Protein AF-A0A6G0HY24-F1 (afdb_monomer_lite)

InterPro domains:
  IPR026791 Dedicator of cytokinesis [PTHR45653] (13-168)
  IPR056372 Dedicator of cytokinesis, TPR repeats region [PF23554] (11-169)

Secondary structure (DSSP, 8-state):
--HHHHHHHTTT-HHHHHHHHHHHHHH--HHHHHHHHHHH-SSHHHHHHHHHHHHHHHHHHHHTTSS-TT-HHHHHHHHHHHHHHHHHHHHHHHHHH--SSS--HHHHHHHHHHHHHHHH-GGG--TTS-HHHHHHHHHHH--HHHHHHHHHHHHHHHTGGGGGGGS-------S------

Radius of gyration: 19.64 Å; chains: 1; bounding box: 71×36×48 Å

Foldseek 3Di:
DPPVVVVVVCPPCVQVVLVVVLVVLVPDDLVNLVVVCVVQPPDVVSSLVVLLVVLVVLLVCLQVPSDDLVVLVVLLSSLLSVLVVLVSVLVVCLVPALDPVRHPLSSVVSSLSSLVSSLPGPSLVCVPPDPVVVVVSCVPRNNSNVVSVVSSVVSCVSSVPVNVVVDPDDDDPDDDPPDDD

Sequence (181 aa):
MSSVLTRAWMVHCKGSFVASMTATLRQMDDYHYAHLISTFGKIRSDVVDFLMETFIMFKDLIGKNVYPSDWVIMNMMQNKVFLRAINQYAAVLNKKFLDQTNFELQLWNNYFHLAVAFLTQESLQLENFSSDKRAKIFQKYQDMRRHIGFEIRDMWYNLGPHKIKFIPRDGGSHPGDDACS

Structure (mmCIF, N/CA/C/O backbone):
data_AF-A0A6G0HY24-F1
#
_entry.id   AF-A0A6G0HY24-F1
#
loop_
_atom_site.group_PDB
_atom_site.id
_atom_site.type_symbol
_atom_site.label_atom_id
_atom_site.label_alt_id
_atom_site.label_comp_id
_atom_site.label_asym_id
_atom_site.label_entity_id
_atom_site.label_seq_id
_atom_site.pdbx_PDB_ins_code
_atom_site.Cartn_x
_atom_site.Cartn_y
_atom_site.Cartn_z
_atom_site.occupancy
_atom_site.B_iso_or_equiv
_atom_site.auth_seq_id
_atom_site.auth_comp_id
_atom_site.auth_asym_id
_atom_site.auth_atom_id
_atom_site.pdbx_PDB_model_num
ATOM 1 N N . MET A 1 1 ? -1.919 22.514 14.063 1.00 33.72 1 MET A N 1
ATOM 2 C CA . MET A 1 1 ? -0.682 23.156 13.553 1.00 33.72 1 MET A CA 1
ATOM 3 C C . MET A 1 1 ? 0.381 22.176 13.018 1.00 33.72 1 MET A C 1
ATOM 5 O O . MET A 1 1 ? 1.418 22.650 12.582 1.00 33.72 1 MET A O 1
ATOM 9 N N . SER A 1 2 ? 0.140 20.853 12.941 1.00 45.31 2 SER A N 1
ATOM 10 C CA . SER A 1 2 ? 1.168 19.883 12.489 1.00 45.31 2 SER A CA 1
ATOM 11 C C . SER A 1 2 ? 1.147 19.534 10.983 1.00 45.31 2 SER A C 1
ATOM 13 O O . SER A 1 2 ? 2.189 19.260 10.405 1.00 45.31 2 SER A O 1
ATOM 15 N N . SER A 1 3 ? 0.014 19.616 10.273 1.00 51.00 3 SER A N 1
ATOM 16 C CA . SER A 1 3 ? -0.072 19.075 8.896 1.00 51.00 3 SER A CA 1
ATOM 17 C C . SER A 1 3 ? 0.562 19.936 7.789 1.00 51.00 3 SER A C 1
ATOM 19 O O . SER A 1 3 ? 0.854 19.435 6.701 1.00 51.00 3 SER A O 1
ATOM 21 N N . VAL A 1 4 ? 0.785 21.230 8.036 1.00 44.81 4 VAL A N 1
ATOM 22 C CA . VAL A 1 4 ? 1.347 22.162 7.037 1.00 44.81 4 VAL A CA 1
ATOM 23 C C . VAL A 1 4 ? 2.878 22.105 7.023 1.00 44.81 4 VAL A C 1
ATOM 25 O O . VAL A 1 4 ? 3.488 22.227 5.961 1.00 44.81 4 VAL A O 1
ATOM 28 N N . LEU A 1 5 ? 3.507 21.833 8.170 1.00 43.41 5 LEU A N 1
ATOM 29 C CA . LEU A 1 5 ? 4.965 21.775 8.278 1.00 43.41 5 LEU A CA 1
ATOM 30 C C . LEU A 1 5 ? 5.526 20.500 7.636 1.00 43.41 5 LEU A C 1
ATOM 32 O O . LEU A 1 5 ? 6.469 20.593 6.853 1.00 43.41 5 LEU A O 1
ATOM 36 N N . THR A 1 6 ? 4.901 19.332 7.820 1.00 50.94 6 THR A N 1
ATOM 37 C CA . THR A 1 6 ? 5.348 18.073 7.183 1.00 50.94 6 THR A CA 1
ATOM 38 C C . THR A 1 6 ? 5.289 18.131 5.651 1.00 50.94 6 THR A C 1
ATOM 40 O O . THR A 1 6 ? 6.093 17.499 4.968 1.00 50.94 6 THR A O 1
ATOM 43 N N . ARG A 1 7 ? 4.383 18.943 5.085 1.00 51.56 7 ARG A N 1
ATOM 44 C CA . ARG A 1 7 ? 4.276 19.162 3.632 1.00 51.56 7 ARG A CA 1
ATOM 45 C C . ARG A 1 7 ? 5.370 20.077 3.069 1.00 51.56 7 ARG A C 1
ATOM 47 O O . ARG A 1 7 ? 5.749 19.893 1.914 1.00 51.56 7 ARG A O 1
ATOM 54 N N . ALA A 1 8 ? 5.901 21.010 3.862 1.00 41.66 8 ALA A N 1
ATOM 55 C CA . ALA A 1 8 ? 6.926 21.965 3.430 1.00 41.66 8 ALA A CA 1
ATOM 56 C C . ALA A 1 8 ? 8.351 21.371 3.437 1.00 41.66 8 ALA A C 1
ATOM 58 O O . ALA A 1 8 ? 9.106 21.571 2.486 1.00 41.66 8 ALA A O 1
ATOM 59 N N . TRP A 1 9 ? 8.704 20.556 4.440 1.00 41.62 9 TRP A N 1
ATOM 60 C CA . TRP A 1 9 ? 10.016 19.877 4.506 1.00 41.62 9 TRP A CA 1
ATOM 61 C C . TRP A 1 9 ? 10.206 18.808 3.428 1.00 41.62 9 TRP A C 1
ATOM 63 O O . TRP A 1 9 ? 11.328 18.462 3.053 1.00 41.62 9 TRP A O 1
ATOM 73 N N . MET A 1 10 ? 9.102 18.309 2.878 1.00 48.59 10 MET A N 1
ATOM 74 C CA . MET A 1 10 ? 9.125 17.294 1.841 1.00 48.59 10 MET A CA 1
ATOM 75 C C . MET A 1 10 ? 9.629 17.839 0.498 1.00 48.59 10 MET A C 1
ATOM 77 O O . MET A 1 10 ? 9.767 17.051 -0.412 1.00 48.59 10 MET A O 1
ATOM 81 N N . VAL A 1 11 ? 9.900 19.132 0.292 1.00 52.53 11 VAL A N 1
ATOM 82 C CA . VAL A 1 11 ? 10.220 19.651 -1.059 1.00 52.53 11 VAL A CA 1
ATOM 83 C C . VAL A 1 11 ? 11.718 19.595 -1.410 1.00 52.53 11 VAL A C 1
ATOM 85 O O . VAL A 1 11 ? 12.037 19.478 -2.590 1.00 52.53 11 VAL A O 1
ATOM 88 N N . HIS A 1 12 ? 12.637 19.573 -0.434 1.00 45.00 12 HIS A N 1
ATOM 89 C CA . HIS A 1 12 ? 14.091 19.622 -0.703 1.00 45.00 12 HIS A CA 1
ATOM 90 C C . HIS A 1 12 ? 14.873 18.338 -0.340 1.00 45.00 12 HIS A C 1
ATOM 92 O O . HIS A 1 12 ? 15.958 18.118 -0.866 1.00 45.00 12 HIS A O 1
ATOM 98 N N . CYS A 1 13 ? 14.311 17.441 0.486 1.00 54.81 13 CYS A N 1
ATOM 99 C CA . CYS A 1 13 ? 15.010 16.251 1.014 1.00 54.81 13 CYS A CA 1
ATOM 100 C C . CYS A 1 13 ? 14.347 14.898 0.668 1.00 54.81 13 CYS A C 1
ATOM 102 O O . CYS A 1 13 ? 14.609 13.901 1.343 1.00 54.81 13 CYS A O 1
ATOM 104 N N . LYS A 1 14 ? 13.475 14.822 -0.355 1.00 69.38 14 LYS A N 1
ATOM 105 C CA . LYS A 1 14 ? 12.667 13.606 -0.629 1.00 69.38 14 LYS A CA 1
ATOM 106 C C . LYS A 1 14 ? 13.509 12.344 -0.778 1.00 69.38 14 LYS A C 1
ATOM 108 O O . LYS A 1 14 ? 13.215 11.344 -0.138 1.00 69.38 14 LYS A O 1
ATOM 113 N N . GLY A 1 15 ? 14.550 12.391 -1.609 1.00 74.94 15 GLY A N 1
ATOM 114 C CA . GLY A 1 15 ? 15.333 11.203 -1.950 1.00 74.94 15 GLY A CA 1
ATOM 115 C C . GLY A 1 15 ? 16.078 10.602 -0.757 1.00 74.94 15 GLY A C 1
ATOM 116 O O . GLY A 1 15 ? 16.010 9.393 -0.545 1.00 74.94 15 GLY A O 1
ATOM 117 N N . SER A 1 16 ? 16.751 11.432 0.046 1.00 82.19 16 SER A N 1
ATOM 118 C CA . SER A 1 16 ? 17.525 10.980 1.211 1.00 82.19 16 SER A CA 1
ATOM 119 C C . SER A 1 16 ? 16.624 10.501 2.348 1.00 82.19 16 SER A C 1
ATOM 121 O O . SER A 1 16 ? 16.885 9.446 2.921 1.00 82.19 16 SER A O 1
ATOM 123 N N . PHE A 1 17 ? 15.526 11.210 2.626 1.00 84.12 17 PHE A N 1
ATOM 124 C CA . PHE A 1 17 ? 14.535 10.771 3.608 1.00 84.12 17 PHE A CA 1
ATOM 125 C C . PHE A 1 17 ? 13.940 9.410 3.231 1.00 84.12 17 PHE A C 1
ATOM 127 O O . PHE A 1 17 ? 13.922 8.488 4.044 1.00 84.12 17 PHE A O 1
ATOM 134 N N . VAL A 1 18 ? 13.505 9.258 1.979 1.00 84.81 18 VAL A N 1
ATOM 135 C CA . VAL A 1 18 ? 12.893 8.016 1.492 1.00 84.81 18 VAL A CA 1
ATOM 136 C C . VAL A 1 18 ? 13.898 6.875 1.475 1.00 84.81 18 VAL A C 1
ATOM 138 O O . VAL A 1 18 ? 13.538 5.762 1.852 1.00 84.81 18 VAL A O 1
ATOM 141 N N . ALA A 1 19 ? 15.156 7.133 1.114 1.00 86.25 19 ALA A N 1
ATOM 142 C CA . ALA A 1 19 ? 16.214 6.131 1.184 1.00 86.25 19 ALA A CA 1
ATOM 143 C C . ALA A 1 19 ? 16.435 5.648 2.627 1.00 86.25 19 ALA A C 1
ATOM 145 O O . ALA A 1 19 ? 16.428 4.441 2.869 1.00 86.25 19 ALA A O 1
ATOM 146 N N . SER A 1 20 ? 16.553 6.567 3.590 1.00 88.56 20 SER A N 1
ATOM 147 C CA . SER A 1 20 ? 16.728 6.241 5.013 1.00 88.56 20 SER A CA 1
ATOM 148 C C . SER A 1 20 ? 15.521 5.504 5.598 1.00 88.56 20 SER A C 1
ATOM 150 O O . SER A 1 20 ? 15.678 4.497 6.294 1.00 88.56 20 SER A O 1
ATOM 152 N N . MET A 1 21 ? 14.305 5.949 5.275 1.00 90.62 21 MET A N 1
ATOM 153 C CA . MET A 1 21 ? 13.071 5.281 5.687 1.00 90.62 21 MET A CA 1
ATOM 154 C C . MET A 1 21 ? 12.984 3.872 5.089 1.00 90.62 21 MET A C 1
ATOM 156 O O . MET A 1 21 ? 12.739 2.909 5.810 1.00 90.62 21 MET A O 1
ATOM 160 N N . THR A 1 22 ? 13.256 3.726 3.789 1.00 89.06 22 THR A N 1
ATOM 161 C CA . THR A 1 22 ? 13.268 2.426 3.098 1.00 89.06 22 THR A CA 1
ATOM 162 C C . THR A 1 22 ? 14.315 1.494 3.702 1.00 89.06 22 THR A C 1
ATOM 164 O O . THR A 1 22 ? 14.030 0.321 3.932 1.00 89.06 22 THR A O 1
ATOM 167 N N . ALA A 1 23 ? 15.510 2.001 4.013 1.00 89.94 23 ALA A N 1
ATOM 168 C CA . ALA A 1 23 ? 16.566 1.228 4.659 1.00 89.94 23 ALA A CA 1
ATOM 169 C C . ALA A 1 23 ? 16.166 0.756 6.064 1.00 89.94 23 ALA A C 1
ATOM 171 O O . ALA A 1 23 ? 16.469 -0.378 6.435 1.00 89.94 23 ALA A O 1
ATOM 172 N N . THR A 1 24 ? 15.456 1.594 6.821 1.00 91.00 24 THR A N 1
ATOM 173 C CA . THR A 1 24 ? 14.943 1.249 8.155 1.00 91.00 24 THR A CA 1
ATOM 174 C C . THR A 1 24 ? 13.854 0.180 8.055 1.00 91.00 24 THR A C 1
ATOM 176 O O . THR A 1 24 ? 13.993 -0.899 8.624 1.00 91.00 24 THR A O 1
ATOM 179 N N . LEU A 1 25 ? 12.816 0.414 7.245 1.00 90.50 25 LEU A N 1
ATOM 180 C CA . LEU A 1 25 ? 11.701 -0.524 7.049 1.00 90.50 25 LEU A CA 1
ATOM 181 C C . LEU A 1 25 ? 12.155 -1.878 6.486 1.00 90.50 25 LEU A C 1
ATOM 183 O O . LEU A 1 25 ? 11.562 -2.912 6.792 1.00 90.50 25 LEU A O 1
ATOM 187 N N . ARG A 1 26 ? 13.213 -1.891 5.669 1.00 91.38 26 ARG A N 1
ATOM 188 C CA . ARG A 1 26 ? 13.795 -3.121 5.122 1.00 91.38 26 ARG A CA 1
ATOM 189 C C . ARG A 1 26 ? 14.438 -3.999 6.198 1.00 91.38 26 ARG A C 1
ATOM 191 O O . ARG A 1 26 ? 14.429 -5.216 6.038 1.00 91.38 26 ARG A O 1
ATOM 198 N N . GLN A 1 27 ? 14.992 -3.399 7.250 1.00 91.44 27 GLN A N 1
ATOM 199 C CA . GLN A 1 27 ? 15.606 -4.119 8.371 1.00 91.44 27 GLN A CA 1
ATOM 200 C C . GLN A 1 27 ? 14.572 -4.615 9.386 1.00 91.44 27 GLN A C 1
ATOM 202 O O . GLN A 1 27 ? 14.851 -5.556 10.121 1.00 91.44 27 GLN A O 1
ATOM 207 N N . MET A 1 28 ? 13.378 -4.021 9.408 1.00 91.00 28 MET A N 1
ATOM 208 C CA . MET A 1 28 ? 12.314 -4.442 10.312 1.00 91.00 28 MET A CA 1
ATOM 209 C C . MET A 1 28 ? 11.779 -5.835 9.957 1.00 91.00 28 MET A C 1
ATOM 211 O O . MET A 1 28 ? 11.566 -6.180 8.789 1.00 91.00 28 MET A O 1
ATOM 215 N N . ASP A 1 29 ? 11.502 -6.615 10.994 1.00 89.38 29 ASP A N 1
ATOM 216 C CA . ASP A 1 29 ? 10.743 -7.863 10.948 1.00 89.38 29 ASP A CA 1
ATOM 217 C C . ASP A 1 29 ? 9.427 -7.742 11.728 1.00 89.38 29 ASP A C 1
ATOM 219 O O . ASP A 1 29 ? 9.090 -6.674 12.244 1.00 89.38 29 ASP A O 1
ATOM 223 N N . ASP A 1 30 ? 8.672 -8.835 11.793 1.00 87.62 30 ASP A N 1
ATOM 224 C CA . ASP A 1 30 ? 7.357 -8.867 12.435 1.00 87.62 30 ASP A CA 1
ATOM 225 C C . ASP A 1 30 ? 7.431 -8.465 13.919 1.00 87.62 30 ASP A C 1
ATOM 227 O O . ASP A 1 30 ? 6.538 -7.774 14.418 1.00 87.62 30 ASP A O 1
ATOM 231 N N . TYR A 1 31 ? 8.523 -8.815 14.613 1.00 90.00 31 TYR A N 1
ATOM 232 C CA . TYR A 1 31 ? 8.764 -8.384 15.989 1.00 90.00 31 TYR A CA 1
ATOM 233 C C . TYR A 1 31 ? 8.947 -6.867 16.062 1.00 90.00 31 TYR A C 1
ATOM 235 O O . TYR A 1 31 ? 8.311 -6.214 16.890 1.00 90.00 31 TYR A O 1
ATOM 243 N N . HIS A 1 32 ? 9.748 -6.283 15.168 1.00 89.75 32 HIS A N 1
ATOM 244 C CA . HIS A 1 32 ? 9.959 -4.835 15.139 1.00 89.75 32 HIS A CA 1
ATOM 245 C C . HIS A 1 32 ? 8.659 -4.064 14.865 1.00 89.75 32 HIS A C 1
ATOM 247 O O . HIS A 1 32 ? 8.416 -3.047 15.514 1.00 89.75 32 HIS A O 1
ATOM 253 N N . TYR A 1 33 ? 7.797 -4.540 13.955 1.00 88.56 33 TYR A N 1
ATOM 254 C CA . TYR A 1 33 ? 6.490 -3.913 13.705 1.00 88.56 33 TYR A CA 1
ATOM 255 C C . TYR A 1 33 ? 5.563 -4.022 14.918 1.00 88.56 33 TYR A C 1
ATOM 257 O O . TYR A 1 33 ? 4.957 -3.027 15.324 1.00 88.56 33 TYR A O 1
ATOM 265 N N . ALA A 1 34 ? 5.471 -5.206 15.529 1.00 87.44 34 ALA A N 1
ATOM 266 C CA . ALA A 1 34 ? 4.659 -5.407 16.724 1.00 87.44 34 ALA A CA 1
ATOM 267 C C . ALA A 1 34 ? 5.136 -4.519 17.883 1.00 87.44 34 ALA A C 1
ATOM 269 O O . ALA A 1 34 ? 4.319 -3.861 18.535 1.00 87.44 34 ALA A O 1
ATOM 270 N N . HIS A 1 35 ? 6.453 -4.452 18.094 1.00 88.38 35 HIS A N 1
ATOM 271 C CA . HIS A 1 35 ? 7.060 -3.625 19.124 1.00 88.38 35 HIS A CA 1
ATOM 272 C C . HIS A 1 35 ? 6.806 -2.136 18.869 1.00 88.38 35 HIS A C 1
ATOM 274 O O . HIS A 1 35 ? 6.337 -1.447 19.770 1.00 88.38 35 HIS A O 1
ATOM 280 N N . LEU A 1 36 ? 6.998 -1.655 17.635 1.00 85.12 36 LEU A N 1
ATOM 281 C CA . LEU A 1 36 ? 6.709 -0.273 17.241 1.00 85.12 36 LEU A CA 1
ATOM 282 C C . LEU A 1 36 ? 5.274 0.128 17.613 1.00 85.12 36 LEU A C 1
ATOM 284 O O . LEU A 1 36 ? 5.061 1.109 18.324 1.00 85.12 36 LEU A O 1
ATOM 288 N N . ILE A 1 37 ? 4.290 -0.674 17.200 1.00 86.88 37 ILE A N 1
ATOM 289 C CA . ILE A 1 37 ? 2.876 -0.414 17.498 1.00 86.88 37 ILE A CA 1
ATOM 290 C C . ILE A 1 37 ? 2.596 -0.472 19.006 1.00 86.88 37 ILE A C 1
ATOM 292 O O . ILE A 1 37 ? 1.731 0.255 19.489 1.00 86.88 37 ILE A O 1
ATOM 296 N N . SER A 1 38 ? 3.291 -1.328 19.760 1.00 84.69 38 SER A N 1
ATOM 297 C CA . SER A 1 38 ? 3.131 -1.403 21.217 1.00 84.69 38 SER A CA 1
ATOM 298 C C . SER A 1 38 ? 3.729 -0.197 21.948 1.00 84.69 38 SER A C 1
ATOM 300 O O . SER A 1 38 ? 3.133 0.291 22.903 1.00 84.69 38 SER A O 1
ATOM 302 N N . THR A 1 39 ? 4.863 0.318 21.471 1.00 82.75 39 THR A N 1
ATOM 303 C CA . THR A 1 39 ? 5.597 1.421 22.101 1.00 82.75 39 THR A CA 1
ATOM 304 C C . THR A 1 39 ? 4.908 2.761 21.866 1.00 82.75 39 THR A C 1
ATOM 306 O O . THR A 1 39 ? 4.781 3.553 22.800 1.00 82.75 39 THR A O 1
ATOM 309 N N . PHE A 1 40 ? 4.418 2.999 20.646 1.00 72.56 40 PHE A N 1
ATOM 310 C CA . PHE A 1 40 ? 3.650 4.203 20.316 1.00 72.56 40 PHE A CA 1
ATOM 311 C C . PHE A 1 40 ? 2.179 4.106 20.742 1.00 72.56 40 PHE A C 1
ATOM 313 O O . PHE A 1 40 ? 1.533 5.124 20.944 1.00 72.56 40 PHE A O 1
ATOM 320 N N . GLY A 1 41 ? 1.643 2.895 20.914 1.00 69.00 41 GLY A N 1
ATOM 321 C CA . GLY A 1 41 ? 0.222 2.655 21.154 1.00 69.00 41 GLY A CA 1
ATOM 322 C C . GLY A 1 41 ? -0.182 2.501 22.611 1.00 69.00 41 GLY A C 1
ATOM 323 O O . GLY A 1 41 ? -0.892 1.544 22.929 1.00 69.00 41 GLY A O 1
ATOM 324 N N . LYS A 1 42 ? 0.245 3.414 23.494 1.00 73.75 42 LYS A N 1
ATOM 325 C CA . LYS A 1 42 ? -0.251 3.433 24.884 1.00 73.75 42 LYS A CA 1
ATOM 326 C C . LYS A 1 42 ? -1.747 3.743 24.934 1.00 73.75 42 LYS A C 1
ATOM 328 O O . LYS A 1 42 ? -2.456 3.189 25.771 1.00 73.75 42 LYS A O 1
ATOM 333 N N . ILE A 1 43 ? -2.221 4.588 24.017 1.00 84.19 43 ILE A N 1
ATOM 334 C CA . ILE A 1 43 ? -3.631 4.935 23.838 1.00 84.19 43 ILE A CA 1
ATOM 335 C C . ILE A 1 43 ? -4.027 4.619 22.388 1.00 84.19 43 ILE A C 1
ATOM 337 O O . ILE A 1 43 ? -3.216 4.716 21.467 1.00 84.19 43 ILE A O 1
ATOM 341 N N . ARG A 1 44 ? -5.282 4.202 22.165 1.00 88.31 44 ARG A N 1
ATOM 342 C CA . ARG A 1 44 ? -5.800 3.855 20.828 1.00 88.31 44 ARG A CA 1
ATOM 343 C C . ARG A 1 44 ? -5.600 4.987 19.812 1.00 88.31 44 ARG A C 1
ATOM 345 O O . ARG A 1 44 ? -5.228 4.693 18.680 1.00 88.31 44 ARG A O 1
ATOM 352 N N . SER A 1 45 ? -5.835 6.236 20.220 1.00 89.94 45 SER A N 1
ATOM 353 C CA . SER A 1 45 ? -5.701 7.432 19.376 1.00 89.94 45 SER A CA 1
ATOM 354 C C . SER A 1 45 ? -4.300 7.581 18.792 1.00 89.94 45 SER A C 1
ATOM 356 O O . SER A 1 45 ? -4.171 7.843 17.604 1.00 89.94 45 SER A O 1
ATOM 358 N N . ASP A 1 46 ? -3.261 7.302 19.580 1.00 90.12 46 ASP A N 1
ATOM 359 C CA . ASP A 1 46 ? -1.868 7.449 19.146 1.00 90.12 46 ASP A CA 1
ATOM 360 C C . ASP A 1 46 ? -1.550 6.497 17.983 1.00 90.12 46 ASP A C 1
ATOM 362 O O . ASP A 1 46 ? -0.854 6.848 17.031 1.00 90.12 46 ASP A O 1
ATOM 366 N N . VAL A 1 47 ? -2.116 5.284 18.025 1.00 91.12 47 VAL A N 1
ATOM 367 C CA . VAL A 1 47 ? -1.987 4.307 16.935 1.00 91.12 47 VAL A CA 1
ATOM 368 C C . VAL A 1 47 ? -2.754 4.764 15.697 1.00 91.12 47 VAL A C 1
ATOM 370 O O . VAL A 1 47 ? -2.272 4.566 14.583 1.00 91.12 47 VAL A O 1
ATOM 373 N N . VAL A 1 48 ? -3.938 5.357 15.872 1.00 92.94 48 VAL A N 1
ATOM 374 C CA . VAL A 1 48 ? -4.738 5.889 14.759 1.00 92.94 48 VAL A CA 1
ATOM 375 C C . VAL A 1 48 ? -3.979 7.011 14.058 1.00 92.94 48 VAL A C 1
ATOM 377 O O . VAL A 1 48 ? -3.794 6.933 12.844 1.00 92.94 48 VAL A O 1
ATOM 380 N N . ASP A 1 49 ? -3.482 7.996 14.805 1.00 91.38 49 ASP A N 1
ATOM 381 C CA . ASP A 1 49 ? -2.739 9.136 14.263 1.00 91.38 49 ASP A CA 1
ATOM 382 C C . ASP A 1 49 ? -1.467 8.682 13.543 1.00 91.38 49 ASP A C 1
ATOM 384 O O . ASP A 1 49 ? -1.247 9.045 12.384 1.00 91.38 49 ASP A O 1
ATOM 388 N N . PHE A 1 50 ? -0.690 7.790 14.166 1.00 91.62 50 PHE A N 1
ATOM 389 C CA . PHE A 1 50 ? 0.499 7.205 13.550 1.00 91.62 50 PHE A CA 1
ATOM 390 C C . PHE A 1 50 ? 0.189 6.519 12.210 1.00 91.62 50 PHE A C 1
ATOM 392 O O . PHE A 1 50 ? 0.882 6.743 11.212 1.00 91.62 50 PHE A O 1
ATOM 399 N N . LEU A 1 51 ? -0.852 5.680 12.165 1.00 94.75 51 LEU A N 1
ATOM 400 C CA . LEU A 1 51 ? -1.219 4.960 10.945 1.00 94.75 51 LEU A CA 1
ATOM 401 C C . LEU A 1 51 ? -1.778 5.905 9.876 1.00 94.75 51 LEU A C 1
ATOM 403 O O . LEU A 1 51 ? -1.429 5.757 8.706 1.00 94.75 51 LEU A O 1
ATOM 407 N N . MET A 1 52 ? -2.592 6.898 10.249 1.00 94.81 52 MET A N 1
ATOM 408 C CA . MET A 1 52 ? -3.093 7.904 9.309 1.00 94.81 52 MET A CA 1
ATOM 409 C C . MET A 1 52 ? -1.949 8.687 8.664 1.00 94.81 52 MET A C 1
ATOM 411 O O . MET A 1 52 ? -1.893 8.780 7.435 1.00 94.81 52 MET A O 1
ATOM 415 N N . GLU A 1 53 ? -1.019 9.214 9.465 1.00 92.62 53 GLU A N 1
ATOM 416 C CA . GLU A 1 53 ? 0.138 9.955 8.956 1.00 92.62 53 GLU A CA 1
ATOM 417 C C . GLU A 1 53 ? 1.019 9.074 8.066 1.00 92.62 53 GLU A C 1
ATOM 419 O O . GLU A 1 53 ? 1.413 9.493 6.973 1.00 92.62 53 GLU A O 1
ATOM 424 N N . THR A 1 54 ? 1.252 7.825 8.477 1.00 92.56 54 THR A N 1
ATOM 425 C CA . THR A 1 54 ? 2.023 6.853 7.693 1.00 92.56 54 THR A CA 1
ATOM 426 C C . THR A 1 54 ? 1.358 6.558 6.352 1.00 92.56 54 THR A C 1
ATOM 428 O O . THR A 1 54 ? 2.029 6.578 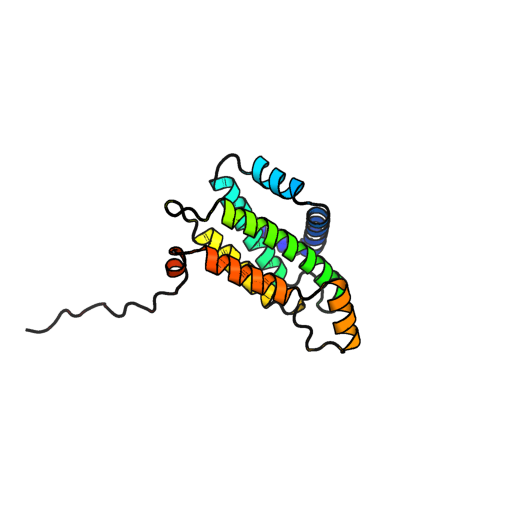5.317 1.00 92.56 54 THR A O 1
ATOM 431 N N . PHE A 1 55 ? 0.040 6.340 6.325 1.00 96.12 55 PHE A N 1
ATOM 432 C CA . PHE A 1 55 ? -0.670 6.051 5.081 1.00 96.12 55 PHE A CA 1
ATOM 433 C C . PHE A 1 55 ? -0.685 7.239 4.123 1.00 96.12 55 PHE A C 1
ATOM 435 O O . PHE A 1 55 ? -0.461 7.066 2.923 1.00 96.12 55 PHE A O 1
ATOM 442 N N . ILE A 1 56 ? -0.903 8.449 4.641 1.00 92.94 56 ILE A N 1
ATOM 443 C CA . ILE A 1 56 ? -0.857 9.678 3.843 1.00 92.94 56 ILE A CA 1
ATOM 444 C C . ILE A 1 56 ? 0.549 9.884 3.276 1.00 92.94 56 ILE A C 1
ATOM 446 O O . ILE A 1 56 ? 0.688 10.149 2.082 1.00 92.94 56 ILE A O 1
ATOM 450 N N . MET A 1 57 ? 1.587 9.707 4.097 1.00 92.50 57 MET A N 1
ATOM 451 C CA . MET A 1 57 ? 2.979 9.805 3.666 1.00 92.50 57 MET A CA 1
ATOM 452 C C . MET A 1 57 ? 3.296 8.787 2.567 1.00 92.50 57 MET A C 1
ATOM 454 O O . MET A 1 57 ? 3.814 9.168 1.522 1.00 92.50 57 MET A O 1
ATOM 458 N N . PHE A 1 58 ? 2.960 7.507 2.751 1.00 94.38 58 PHE A N 1
ATOM 459 C CA . PHE A 1 58 ? 3.215 6.483 1.734 1.00 94.38 58 PHE A CA 1
ATOM 460 C C . PHE A 1 58 ? 2.493 6.799 0.426 1.00 94.38 58 PHE A C 1
ATOM 462 O O . PHE A 1 58 ? 3.102 6.708 -0.640 1.00 94.38 58 PHE A O 1
ATOM 469 N N . LYS A 1 59 ? 1.229 7.231 0.498 1.00 93.81 59 LYS A N 1
ATOM 470 C CA . LYS A 1 59 ? 0.443 7.606 -0.680 1.00 93.81 59 LYS A CA 1
ATOM 471 C C . LYS A 1 59 ? 1.103 8.756 -1.440 1.00 93.81 59 LYS A C 1
ATOM 473 O O . LYS A 1 59 ? 1.224 8.692 -2.660 1.00 93.81 59 LYS A O 1
ATOM 478 N N . ASP A 1 60 ? 1.570 9.777 -0.726 1.00 90.19 60 ASP A N 1
ATOM 479 C CA . ASP A 1 60 ? 2.271 10.923 -1.309 1.00 90.19 60 ASP A CA 1
ATOM 480 C C . ASP A 1 60 ? 3.597 10.524 -1.974 1.00 90.19 60 ASP A C 1
ATOM 482 O O . ASP A 1 60 ? 3.935 11.050 -3.036 1.00 90.19 60 ASP A O 1
ATOM 486 N N . LEU A 1 61 ? 4.345 9.599 -1.368 1.00 89.94 61 LEU A N 1
ATOM 487 C CA . LEU A 1 61 ? 5.618 9.107 -1.901 1.00 89.94 61 LEU A CA 1
ATOM 488 C C . LEU A 1 61 ? 5.433 8.232 -3.146 1.00 89.94 61 LEU A C 1
ATOM 490 O O . LEU A 1 61 ? 6.221 8.339 -4.084 1.00 89.94 61 LEU A O 1
ATOM 494 N N . ILE A 1 62 ? 4.384 7.408 -3.167 1.00 90.25 62 ILE A N 1
ATOM 495 C CA . ILE A 1 62 ? 4.001 6.588 -4.323 1.00 90.25 62 ILE A CA 1
ATOM 496 C C . ILE A 1 62 ? 3.502 7.480 -5.465 1.00 90.25 62 ILE A C 1
ATOM 498 O O . ILE A 1 62 ? 3.960 7.352 -6.594 1.00 90.25 62 ILE A O 1
ATOM 502 N N . GLY A 1 63 ? 2.601 8.425 -5.178 1.00 84.56 63 GLY A N 1
ATOM 503 C CA . GLY A 1 63 ? 1.964 9.249 -6.209 1.00 84.56 63 GLY A CA 1
ATOM 504 C C . GLY A 1 63 ? 2.888 10.272 -6.874 1.00 84.56 63 GLY A C 1
ATOM 505 O O . GLY A 1 63 ? 2.614 10.700 -7.989 1.00 84.56 63 GLY A O 1
ATOM 506 N N . LYS A 1 64 ? 3.975 10.687 -6.209 1.00 81.12 64 LYS A N 1
ATOM 507 C CA . LYS A 1 64 ? 4.888 11.726 -6.721 1.00 81.12 64 LYS A CA 1
ATOM 508 C C . LYS A 1 64 ? 6.163 11.180 -7.367 1.00 81.12 64 LYS A C 1
ATOM 510 O O . LYS A 1 64 ? 6.942 12.005 -7.824 1.00 81.12 64 LYS A O 1
ATOM 515 N N . ASN A 1 65 ? 6.375 9.857 -7.379 1.00 78.94 65 ASN A N 1
ATOM 516 C CA . ASN A 1 65 ? 7.592 9.181 -7.859 1.00 78.94 65 ASN A CA 1
ATOM 517 C C . ASN A 1 65 ? 8.897 9.837 -7.355 1.00 78.94 65 ASN A C 1
ATOM 519 O O . ASN A 1 65 ? 9.426 10.777 -7.939 1.00 78.94 65 ASN A O 1
ATOM 523 N N . VAL A 1 66 ? 9.440 9.331 -6.245 1.00 85.44 66 VAL A N 1
ATOM 524 C CA . VAL A 1 66 ? 10.646 9.898 -5.605 1.00 85.44 66 VAL A CA 1
ATOM 525 C C . VAL A 1 66 ? 11.892 9.765 -6.481 1.00 85.44 66 VAL A C 1
ATOM 527 O O . VAL A 1 66 ? 12.727 10.670 -6.501 1.00 85.44 66 VAL A O 1
ATOM 530 N N . TYR A 1 67 ? 12.023 8.638 -7.179 1.00 87.25 67 TYR A N 1
ATOM 531 C CA . TYR A 1 67 ? 13.119 8.379 -8.102 1.00 87.25 67 TYR A CA 1
ATOM 532 C C . TYR A 1 67 ? 12.638 8.511 -9.554 1.00 87.25 67 TYR A C 1
ATOM 534 O O . TYR A 1 67 ? 11.457 8.279 -9.829 1.00 87.25 67 TYR A O 1
ATOM 542 N N . PRO A 1 68 ? 13.545 8.833 -10.495 1.00 89.50 68 PRO A N 1
ATOM 543 C CA . PRO A 1 68 ? 13.252 8.790 -11.925 1.00 89.50 68 PRO A CA 1
ATOM 544 C C . PRO A 1 68 ? 12.643 7.448 -12.366 1.00 89.50 68 PRO A C 1
ATOM 546 O O . PRO A 1 68 ? 12.945 6.391 -11.803 1.00 89.50 68 PRO A O 1
ATOM 549 N N . SER A 1 69 ? 11.772 7.463 -13.378 1.00 87.56 69 SER A N 1
ATOM 550 C CA . SER A 1 69 ? 11.034 6.270 -13.827 1.00 87.56 69 SER A CA 1
ATOM 551 C C . SER A 1 69 ? 11.936 5.189 -14.440 1.00 87.56 69 SER A C 1
ATOM 553 O O . SER A 1 69 ? 11.648 3.994 -14.335 1.00 87.56 69 SER A O 1
ATOM 555 N N . ASP A 1 70 ? 13.070 5.583 -15.016 1.00 87.94 70 ASP A N 1
ATOM 556 C CA . ASP A 1 70 ? 14.101 4.706 -15.570 1.00 87.94 70 ASP A CA 1
ATOM 557 C C . ASP A 1 70 ? 14.943 4.006 -14.487 1.00 87.94 70 ASP A C 1
ATOM 559 O O . ASP A 1 70 ? 15.548 2.961 -14.756 1.00 87.94 70 ASP A O 1
ATOM 563 N N . TRP A 1 71 ? 14.899 4.476 -13.232 1.00 93.06 71 TRP A N 1
ATOM 564 C CA . TRP A 1 71 ? 15.558 3.853 -12.074 1.00 93.06 71 TRP A CA 1
ATOM 565 C C . TRP A 1 71 ? 14.757 2.661 -11.536 1.00 93.06 71 TRP A C 1
ATOM 567 O O . TRP A 1 71 ? 14.467 2.531 -10.344 1.00 93.06 71 TRP A O 1
ATOM 577 N N . VAL A 1 72 ? 14.409 1.743 -12.437 1.00 92.19 72 VAL A N 1
ATOM 578 C CA . VAL A 1 72 ? 13.488 0.625 -12.192 1.00 92.19 72 VAL A CA 1
ATOM 579 C C . VAL A 1 72 ? 13.897 -0.212 -10.981 1.00 92.19 72 VAL A C 1
ATOM 581 O O . VAL A 1 72 ? 13.045 -0.599 -10.191 1.00 92.19 72 VAL A O 1
ATOM 584 N N . ILE A 1 73 ? 15.192 -0.479 -10.791 1.00 92.62 73 ILE A N 1
ATOM 585 C CA . ILE A 1 73 ? 15.671 -1.298 -9.665 1.00 92.62 73 ILE A CA 1
ATOM 586 C C . ILE A 1 73 ? 15.378 -0.619 -8.320 1.00 92.62 73 ILE A C 1
ATOM 588 O O . ILE A 1 73 ? 14.950 -1.294 -7.382 1.00 92.62 73 ILE A O 1
ATOM 592 N N . MET A 1 74 ? 15.585 0.697 -8.233 1.00 92.56 74 MET A N 1
ATOM 593 C CA . MET A 1 74 ? 15.326 1.477 -7.019 1.00 92.56 74 MET A CA 1
ATOM 594 C C . MET A 1 74 ? 13.827 1.557 -6.742 1.00 92.56 74 MET A C 1
ATOM 596 O O . MET A 1 74 ? 13.400 1.238 -5.634 1.00 92.56 74 MET A O 1
ATOM 600 N N . ASN A 1 75 ? 13.029 1.860 -7.772 1.00 93.38 75 ASN A N 1
ATOM 601 C CA . ASN A 1 75 ? 11.569 1.893 -7.677 1.00 93.38 75 ASN A CA 1
ATOM 602 C C . ASN A 1 75 ? 11.002 0.539 -7.219 1.00 93.38 75 ASN A C 1
ATOM 604 O O . ASN A 1 75 ? 10.229 0.477 -6.268 1.00 93.38 75 ASN A O 1
ATOM 608 N N . MET A 1 76 ? 11.452 -0.570 -7.815 1.00 95.12 76 MET A N 1
ATOM 609 C CA . MET A 1 76 ? 11.014 -1.918 -7.430 1.00 95.12 76 MET A CA 1
ATOM 610 C C . MET A 1 76 ? 11.430 -2.293 -6.008 1.00 95.12 76 MET A C 1
ATOM 612 O O . MET A 1 76 ? 10.661 -2.924 -5.282 1.00 95.12 76 MET A O 1
ATOM 616 N N . MET A 1 77 ? 12.640 -1.911 -5.592 1.00 94.69 77 MET A N 1
ATOM 617 C CA . MET A 1 77 ? 13.128 -2.170 -4.240 1.00 94.69 77 MET A CA 1
ATOM 618 C C . MET A 1 77 ? 12.317 -1.401 -3.192 1.00 94.69 77 MET A C 1
ATOM 620 O O . MET A 1 77 ? 11.852 -2.018 -2.234 1.00 94.69 77 MET A O 1
ATOM 624 N N . GLN A 1 78 ? 12.074 -0.104 -3.406 1.00 94.12 78 GLN A N 1
ATOM 625 C CA . GLN A 1 78 ? 11.213 0.704 -2.539 1.00 94.12 78 GLN A CA 1
ATOM 626 C C . GLN A 1 78 ? 9.793 0.130 -2.485 1.00 94.12 78 GLN A C 1
ATOM 628 O O . GLN A 1 78 ? 9.269 -0.107 -1.397 1.00 94.12 78 GLN A O 1
ATOM 633 N N . ASN A 1 79 ? 9.194 -0.169 -3.642 1.00 95.75 79 ASN A N 1
ATOM 634 C CA . ASN A 1 79 ? 7.840 -0.717 -3.723 1.00 95.75 79 ASN A CA 1
ATOM 635 C C . ASN A 1 79 ? 7.710 -2.036 -2.964 1.00 95.75 79 ASN A C 1
ATOM 637 O O . ASN A 1 79 ? 6.722 -2.246 -2.266 1.00 95.75 79 ASN A O 1
ATOM 641 N N . LYS A 1 80 ? 8.723 -2.907 -3.029 1.00 96.25 80 LYS A N 1
ATOM 642 C CA . LYS A 1 80 ? 8.712 -4.168 -2.283 1.00 96.25 80 LYS A CA 1
ATOM 643 C C . LYS A 1 80 ? 8.724 -3.950 -0.770 1.00 96.25 80 LYS A C 1
ATOM 645 O O . LYS A 1 80 ? 8.029 -4.664 -0.048 1.00 96.25 80 LYS A O 1
ATOM 650 N N . VAL A 1 81 ? 9.501 -2.976 -0.295 1.00 96.12 81 VAL A N 1
ATOM 651 C CA . VAL A 1 81 ? 9.561 -2.610 1.128 1.00 96.12 81 VAL A CA 1
ATOM 652 C C . VAL A 1 81 ? 8.239 -1.991 1.580 1.00 96.12 81 VAL A C 1
ATOM 654 O O . VAL A 1 81 ? 7.708 -2.383 2.617 1.00 96.12 81 VAL A O 1
ATOM 657 N N . PHE A 1 82 ? 7.668 -1.091 0.779 1.00 96.06 82 PHE A N 1
ATOM 658 C CA . PHE A 1 82 ? 6.390 -0.446 1.083 1.00 96.06 82 PHE A CA 1
ATOM 659 C C . PHE A 1 82 ? 5.253 -1.462 1.107 1.00 96.06 82 PHE A C 1
ATOM 661 O O . PHE A 1 82 ? 4.477 -1.461 2.054 1.00 96.06 82 PHE A O 1
ATOM 668 N N . LEU A 1 83 ? 5.198 -2.378 0.136 1.00 97.69 83 LEU A N 1
ATOM 669 C CA . LEU A 1 83 ? 4.215 -3.461 0.109 1.00 97.69 83 LEU A CA 1
ATOM 670 C C . LEU A 1 83 ? 4.240 -4.272 1.407 1.00 97.69 83 LEU A C 1
ATOM 672 O O . LEU A 1 83 ? 3.200 -4.507 2.014 1.00 97.69 83 LEU A O 1
ATOM 676 N N . ARG A 1 84 ? 5.437 -4.657 1.870 1.00 96.88 84 ARG A N 1
ATOM 677 C CA . ARG A 1 84 ? 5.589 -5.393 3.129 1.00 96.88 84 ARG A CA 1
ATOM 678 C C . ARG A 1 84 ? 5.058 -4.591 4.317 1.00 96.88 84 ARG A C 1
ATOM 680 O O . ARG A 1 84 ? 4.310 -5.144 5.113 1.00 96.88 84 ARG A O 1
ATOM 687 N N . ALA A 1 85 ? 5.423 -3.315 4.429 1.00 96.62 85 ALA A N 1
ATOM 688 C CA . ALA A 1 85 ? 4.946 -2.450 5.507 1.00 96.62 85 ALA A CA 1
ATOM 689 C C . ALA A 1 85 ? 3.416 -2.265 5.463 1.00 96.62 85 ALA A C 1
ATOM 691 O O . ALA A 1 85 ? 2.757 -2.384 6.492 1.00 96.62 85 AL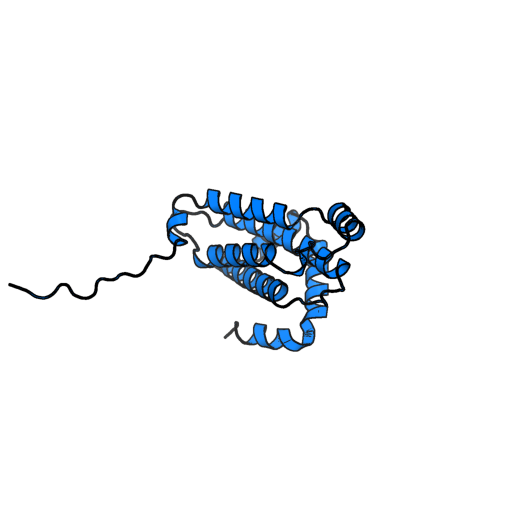A A O 1
ATOM 692 N N . ILE A 1 86 ? 2.836 -2.061 4.274 1.00 97.62 86 ILE A N 1
ATOM 693 C CA . ILE A 1 86 ? 1.382 -1.948 4.074 1.00 97.62 86 ILE A CA 1
ATOM 694 C C . ILE A 1 86 ? 0.664 -3.199 4.591 1.00 97.62 86 ILE A C 1
ATOM 696 O O . ILE A 1 86 ? -0.309 -3.063 5.327 1.00 97.62 86 ILE A O 1
ATOM 700 N N . ASN A 1 87 ? 1.161 -4.400 4.279 1.00 96.75 87 ASN A N 1
ATOM 701 C CA . ASN A 1 87 ? 0.567 -5.652 4.764 1.00 96.75 87 ASN A CA 1
ATOM 702 C C . ASN A 1 87 ? 0.672 -5.804 6.292 1.00 96.75 87 ASN A C 1
ATOM 704 O O . ASN A 1 87 ? -0.265 -6.262 6.941 1.00 96.75 87 ASN A O 1
ATOM 708 N N . GLN A 1 88 ? 1.788 -5.379 6.893 1.00 96.06 88 GLN A N 1
ATOM 709 C CA . GLN A 1 88 ? 1.939 -5.381 8.355 1.00 96.06 88 GLN A CA 1
ATOM 710 C C . GLN A 1 88 ? 0.906 -4.461 9.013 1.00 96.06 88 GLN A C 1
ATOM 712 O O . GLN A 1 88 ? 0.250 -4.837 9.984 1.00 96.06 88 GLN A O 1
ATOM 717 N N . TYR A 1 89 ? 0.699 -3.270 8.454 1.00 95.75 89 TYR A N 1
ATOM 718 C CA . TYR A 1 89 ? -0.313 -2.346 8.954 1.00 95.75 89 TYR A CA 1
ATOM 719 C C . TYR A 1 89 ? -1.744 -2.825 8.674 1.00 95.75 89 TYR A C 1
ATOM 721 O O . TYR A 1 89 ? -2.616 -2.619 9.515 1.00 95.75 89 TYR A O 1
ATOM 729 N N . ALA A 1 90 ? -1.988 -3.528 7.566 1.00 96.88 90 ALA A N 1
ATOM 730 C CA . ALA A 1 90 ? -3.270 -4.172 7.279 1.00 96.88 90 ALA A CA 1
ATOM 731 C C . ALA A 1 90 ? -3.639 -5.209 8.356 1.00 96.88 90 ALA A C 1
ATOM 733 O O . ALA A 1 90 ? -4.753 -5.199 8.885 1.00 96.88 90 ALA A O 1
ATOM 734 N N . ALA A 1 91 ? -2.674 -6.030 8.784 1.00 95.31 91 ALA A N 1
ATOM 735 C CA . ALA A 1 91 ? -2.864 -6.962 9.893 1.00 95.31 91 ALA A CA 1
ATOM 736 C C . ALA A 1 91 ? -3.209 -6.242 11.212 1.00 95.31 91 ALA A C 1
ATOM 738 O O . ALA A 1 91 ? -4.072 -6.697 11.969 1.00 95.31 91 ALA A O 1
ATOM 739 N N . VAL A 1 92 ? -2.587 -5.087 11.480 1.00 94.19 92 VAL A N 1
ATOM 740 C CA . VAL A 1 92 ? -2.910 -4.247 12.649 1.00 94.19 92 VAL A CA 1
ATOM 741 C C . VAL A 1 92 ? -4.332 -3.686 12.555 1.00 94.19 92 VAL A C 1
ATOM 743 O O . VAL A 1 92 ? -5.050 -3.720 13.557 1.00 94.19 92 VAL A O 1
ATOM 746 N N . LEU A 1 93 ? -4.759 -3.219 11.376 1.00 95.56 93 LEU A N 1
ATOM 747 C CA . LEU A 1 93 ? -6.127 -2.750 11.129 1.00 95.56 93 LEU A CA 1
ATOM 748 C C . LEU A 1 93 ? -7.157 -3.840 11.416 1.00 95.56 93 LEU A C 1
ATOM 750 O O . LEU A 1 93 ? -8.058 -3.621 12.226 1.00 95.56 93 LEU A O 1
ATOM 754 N N . ASN A 1 94 ? -6.973 -5.031 10.844 1.00 94.62 94 ASN A N 1
ATOM 755 C CA . ASN A 1 94 ? -7.861 -6.165 11.095 1.00 94.62 94 ASN A CA 1
ATOM 756 C C . ASN A 1 94 ? -7.925 -6.518 12.587 1.00 94.62 94 ASN A C 1
ATOM 758 O O . ASN A 1 94 ? -9.003 -6.711 13.142 1.00 94.62 94 ASN A O 1
ATOM 762 N N . LYS A 1 95 ? -6.772 -6.566 13.263 1.00 92.44 95 LYS A N 1
ATOM 763 C CA . LYS A 1 95 ? -6.696 -6.993 14.665 1.00 92.44 95 LYS A CA 1
ATOM 764 C C . LYS A 1 95 ? -7.269 -5.973 15.654 1.00 92.44 95 LYS A C 1
ATOM 766 O O . LYS A 1 95 ? -7.797 -6.376 16.685 1.00 92.44 95 LYS A O 1
ATOM 771 N N . LYS A 1 96 ? -7.099 -4.670 15.405 1.00 91.62 96 LYS A N 1
ATOM 772 C CA . LYS A 1 96 ? -7.391 -3.615 16.396 1.00 91.62 96 LYS A CA 1
ATOM 773 C C . LYS A 1 96 ? -8.537 -2.677 16.011 1.00 91.62 96 LYS A C 1
ATOM 775 O O . LYS A 1 96 ? -9.056 -1.989 16.888 1.00 91.62 96 LYS A O 1
ATOM 780 N N . PHE A 1 97 ? -8.919 -2.603 14.737 1.00 93.31 97 PHE A N 1
ATOM 781 C CA . PHE A 1 97 ? -9.784 -1.539 14.207 1.00 93.31 97 PHE A CA 1
ATOM 782 C C . PHE A 1 97 ? -11.023 -2.044 13.444 1.00 93.31 97 PHE A C 1
ATOM 784 O O . PHE A 1 97 ? -11.704 -1.239 12.811 1.00 93.31 97 PHE A O 1
ATOM 791 N N . LEU A 1 98 ? -11.353 -3.338 13.549 1.00 92.00 98 LEU A N 1
ATOM 792 C CA . LEU A 1 98 ? -12.605 -3.940 13.051 1.00 92.00 98 LEU A CA 1
ATOM 793 C C . LEU A 1 98 ? -13.746 -3.966 14.089 1.00 92.00 98 LEU A C 1
ATOM 795 O O . LEU A 1 98 ? -14.716 -4.705 13.935 1.00 92.00 98 LEU A O 1
ATOM 799 N N . ASP A 1 99 ? -13.636 -3.184 15.162 1.00 87.19 99 ASP A N 1
ATOM 800 C CA . ASP A 1 99 ? -14.663 -3.137 16.204 1.00 87.19 99 ASP A CA 1
ATOM 801 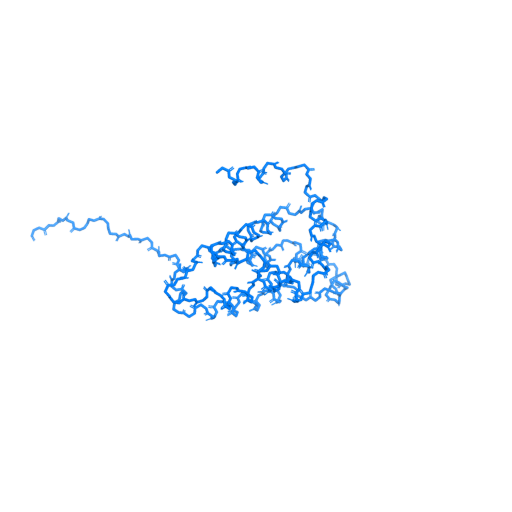C C . ASP A 1 99 ? -15.969 -2.492 15.699 1.00 87.19 99 ASP A C 1
ATOM 803 O O . ASP A 1 99 ? -15.944 -1.440 15.056 1.00 87.19 99 ASP A O 1
ATOM 807 N N . GLN A 1 100 ? -17.115 -3.098 16.032 1.00 79.44 100 GLN A N 1
ATOM 808 C CA . GLN A 1 100 ? -18.431 -2.630 15.581 1.00 79.44 100 GLN A CA 1
ATOM 809 C C . GLN A 1 100 ? -18.849 -1.290 16.199 1.00 79.44 100 GLN A C 1
ATOM 811 O O . GLN A 1 100 ? -19.548 -0.506 15.551 1.00 79.44 100 GLN A O 1
ATOM 816 N N . THR A 1 101 ? -18.435 -1.032 17.439 1.00 83.94 101 THR A N 1
ATOM 817 C CA . THR A 1 101 ? -18.833 0.137 18.233 1.00 83.94 101 THR A CA 1
ATOM 818 C C . THR A 1 101 ? -17.900 1.328 18.038 1.00 83.94 101 THR A C 1
ATOM 820 O O . THR A 1 101 ? -18.352 2.468 18.108 1.00 83.94 101 THR A O 1
ATOM 823 N N . ASN A 1 102 ? -16.624 1.083 17.724 1.00 87.75 102 ASN A N 1
ATOM 824 C CA . ASN A 1 102 ? -15.611 2.123 17.547 1.00 87.75 102 ASN A CA 1
ATOM 825 C C . ASN A 1 102 ? -14.853 1.989 16.213 1.00 87.75 102 ASN A C 1
ATOM 827 O O . ASN A 1 102 ? -13.636 1.779 16.167 1.00 87.75 102 ASN A O 1
ATOM 831 N N . PHE A 1 103 ? -15.598 2.070 15.110 1.00 93.69 103 PHE A N 1
ATOM 832 C CA . PHE A 1 103 ? -15.054 1.922 13.761 1.00 93.69 103 PHE A CA 1
ATOM 833 C C . PHE A 1 103 ? -14.420 3.220 13.231 1.00 93.69 103 PHE A C 1
ATOM 835 O O . PHE A 1 103 ? -15.120 4.196 12.949 1.00 93.69 103 PHE A O 1
ATOM 842 N N . GLU A 1 104 ? -13.109 3.189 12.989 1.00 95.50 104 GLU A N 1
ATOM 843 C CA . GLU A 1 104 ? -12.315 4.330 12.509 1.00 95.50 104 GLU A CA 1
ATOM 844 C C . GLU A 1 104 ? -12.427 4.518 10.985 1.00 95.50 104 GLU A C 1
ATOM 846 O O . GLU A 1 104 ? -11.510 4.196 10.225 1.00 95.50 104 GLU A O 1
ATOM 851 N N . LEU A 1 105 ? -13.561 5.035 10.501 1.00 94.88 105 LEU A N 1
ATOM 852 C CA . LEU A 1 105 ? -13.843 5.133 9.058 1.00 94.88 105 LEU A CA 1
ATOM 853 C C . LEU A 1 105 ? -12.746 5.866 8.265 1.00 94.88 105 LEU A C 1
ATOM 855 O O . LEU A 1 105 ? -12.367 5.423 7.183 1.00 94.88 105 LEU A O 1
ATOM 859 N N . GLN A 1 106 ? -12.215 6.970 8.795 1.00 95.62 106 GLN A N 1
ATOM 860 C CA . GLN A 1 106 ? -11.177 7.750 8.110 1.00 95.62 106 GLN A CA 1
ATOM 861 C C . GLN A 1 106 ? -9.852 6.989 7.988 1.00 95.62 106 GLN A C 1
ATOM 863 O O . GLN A 1 106 ? -9.200 7.050 6.945 1.00 95.62 106 GLN A O 1
ATOM 868 N N . LEU A 1 107 ? -9.480 6.220 9.013 1.00 96.75 107 LEU A N 1
ATOM 869 C CA . LEU A 1 107 ? -8.284 5.383 8.991 1.00 96.75 107 LEU A CA 1
ATOM 870 C C . LEU A 1 107 ? -8.386 4.308 7.899 1.00 96.75 107 LEU A C 1
ATOM 872 O O . LEU A 1 107 ? -7.467 4.154 7.092 1.00 96.75 107 LEU A O 1
ATOM 876 N N . TRP A 1 108 ? -9.527 3.619 7.825 1.00 97.56 108 TRP A N 1
ATOM 877 C CA . TRP A 1 108 ? -9.786 2.621 6.786 1.00 97.56 108 TRP A CA 1
ATOM 878 C C . TRP A 1 108 ? -9.846 3.234 5.381 1.00 97.56 108 TRP A C 1
ATOM 880 O O . TRP A 1 108 ? -9.267 2.677 4.451 1.00 97.56 108 TRP A O 1
ATOM 890 N N . ASN A 1 109 ? -10.473 4.405 5.218 1.00 96.81 109 ASN A N 1
ATOM 891 C CA . ASN A 1 109 ? -10.461 5.140 3.947 1.00 96.81 109 ASN A CA 1
ATOM 892 C C . ASN A 1 109 ? -9.031 5.464 3.496 1.00 96.81 109 ASN A C 1
ATOM 894 O O . ASN A 1 109 ? -8.683 5.262 2.333 1.00 96.81 109 ASN A O 1
ATOM 898 N N . ASN A 1 110 ? -8.181 5.934 4.413 1.00 97.75 110 ASN A N 1
ATOM 899 C CA . ASN A 1 110 ? -6.781 6.223 4.107 1.00 97.75 110 ASN A CA 1
ATOM 900 C C . ASN A 1 110 ? -6.004 4.966 3.700 1.00 97.75 110 ASN A C 1
ATOM 902 O O . ASN A 1 110 ? -5.212 5.034 2.759 1.00 97.75 110 ASN A O 1
ATOM 906 N N . TYR A 1 111 ? -6.269 3.824 4.339 1.00 98.44 111 T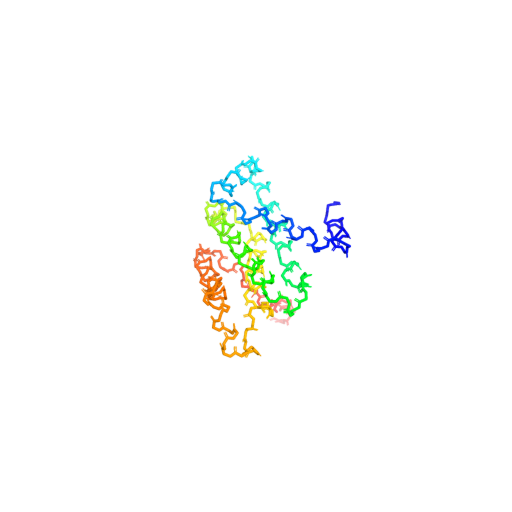YR A N 1
ATOM 907 C CA . TYR A 1 111 ? -5.700 2.540 3.933 1.00 98.44 111 TYR A CA 1
ATOM 908 C C . TYR A 1 111 ? -6.113 2.146 2.507 1.00 98.44 111 TYR A C 1
ATOM 910 O O . TYR A 1 111 ? -5.244 1.876 1.679 1.00 98.44 111 TYR A O 1
ATOM 918 N N . PHE A 1 112 ? -7.412 2.156 2.181 1.00 98.06 112 PHE A N 1
ATOM 919 C CA . PHE A 1 112 ? -7.869 1.767 0.841 1.00 98.06 112 PHE A CA 1
ATOM 920 C C . PHE A 1 112 ? -7.354 2.718 -0.239 1.00 98.06 112 PHE A C 1
ATOM 922 O O . PHE A 1 112 ? -6.900 2.260 -1.286 1.00 98.06 112 PHE A O 1
ATOM 929 N N . HIS A 1 113 ? -7.332 4.028 0.021 1.00 96.81 113 HIS A N 1
ATOM 930 C CA . HIS A 1 113 ? -6.730 4.989 -0.902 1.00 96.81 113 HIS A CA 1
ATOM 931 C C . HIS A 1 113 ? -5.240 4.724 -1.133 1.00 96.81 113 HIS A C 1
ATOM 933 O O . HIS A 1 113 ? -4.778 4.813 -2.269 1.00 96.81 113 HIS A O 1
ATOM 939 N N . LEU A 1 114 ? -4.484 4.392 -0.082 1.00 98.31 114 LEU A N 1
ATOM 940 C CA . LEU A 1 114 ? -3.083 4.004 -0.214 1.00 98.31 114 LEU A CA 1
ATOM 941 C C . LEU A 1 114 ? -2.932 2.722 -1.041 1.00 98.31 114 LEU A C 1
ATOM 943 O O . LEU A 1 114 ? -2.112 2.680 -1.954 1.00 98.31 114 LEU A O 1
ATOM 947 N N . ALA A 1 115 ? -3.711 1.687 -0.732 1.00 98.19 115 ALA A N 1
ATOM 948 C CA . ALA A 1 115 ? -3.606 0.396 -1.398 1.00 98.19 115 ALA A CA 1
ATOM 949 C C . ALA A 1 115 ? -3.966 0.497 -2.890 1.00 98.19 115 ALA A C 1
ATOM 95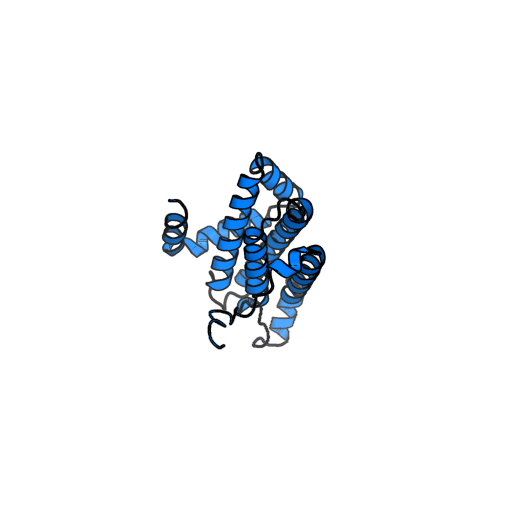1 O O . ALA A 1 115 ? -3.252 -0.049 -3.732 1.00 98.19 115 ALA A O 1
ATOM 952 N N . VAL A 1 116 ? -5.007 1.265 -3.232 1.00 97.19 116 VAL A N 1
ATOM 953 C CA . VAL A 1 116 ? -5.365 1.572 -4.625 1.00 97.19 116 VAL A CA 1
ATOM 954 C C . VAL A 1 116 ? -4.257 2.371 -5.306 1.00 97.19 116 VAL A C 1
ATOM 956 O O . VAL A 1 116 ? -3.820 1.975 -6.382 1.00 97.19 116 VAL A O 1
ATOM 959 N N . ALA A 1 117 ? -3.732 3.427 -4.672 1.00 97.31 117 ALA A N 1
ATOM 960 C CA . ALA A 1 117 ? -2.622 4.200 -5.233 1.00 97.31 117 ALA A CA 1
ATOM 961 C C . ALA A 1 117 ? -1.381 3.327 -5.492 1.00 97.31 117 ALA A C 1
ATOM 963 O O . ALA A 1 117 ? -0.736 3.464 -6.529 1.00 97.31 117 ALA A O 1
ATOM 964 N N . PHE A 1 118 ? -1.068 2.394 -4.586 1.00 97.81 118 PHE A N 1
ATOM 965 C CA . PHE A 1 118 ? 0.013 1.428 -4.777 1.00 97.81 118 PHE A CA 1
ATOM 966 C C . PHE A 1 118 ? -0.271 0.478 -5.945 1.00 97.81 118 PHE A C 1
ATOM 968 O O . PHE A 1 118 ? 0.635 0.206 -6.730 1.00 97.81 118 PHE A O 1
ATOM 975 N N . LEU A 1 119 ? -1.501 -0.030 -6.074 1.00 97.31 119 LEU A N 1
ATOM 976 C CA . LEU A 1 119 ? -1.904 -0.948 -7.143 1.00 97.31 119 LEU A CA 1
ATOM 977 C C . LEU A 1 119 ? -1.822 -0.295 -8.532 1.00 97.31 119 LEU A C 1
ATOM 979 O O . LEU A 1 119 ? -1.407 -0.945 -9.494 1.00 97.31 119 LEU A O 1
ATOM 983 N N . THR A 1 120 ? -2.213 0.977 -8.637 1.00 95.50 120 THR A N 1
ATOM 984 C CA . THR A 1 120 ? -2.352 1.687 -9.916 1.00 95.50 120 THR A CA 1
ATOM 985 C C . THR A 1 120 ? -1.136 2.522 -10.308 1.00 95.50 120 THR A C 1
ATOM 987 O O . THR A 1 120 ? -1.138 3.107 -11.386 1.00 95.50 120 THR A O 1
ATOM 990 N N . GLN A 1 121 ? -0.097 2.606 -9.473 1.00 94.12 121 GLN A N 1
ATOM 991 C CA . GLN A 1 121 ? 1.085 3.419 -9.778 1.00 94.12 121 GLN A CA 1
ATOM 992 C C . GLN A 1 121 ? 1.781 2.979 -11.076 1.00 94.12 121 GLN A C 1
ATOM 994 O O . GLN A 1 121 ? 1.897 1.784 -11.367 1.00 94.12 121 GLN A O 1
ATOM 999 N N . GLU A 1 122 ? 2.312 3.951 -11.818 1.00 92.19 122 GLU A N 1
ATOM 1000 C CA . GLU A 1 122 ? 2.982 3.739 -13.109 1.00 92.19 122 GLU A CA 1
ATOM 1001 C C . GLU A 1 122 ? 4.213 2.834 -12.999 1.00 92.19 122 GLU A C 1
ATOM 1003 O O . GLU A 1 122 ? 4.473 2.020 -13.880 1.00 92.19 122 GLU A O 1
ATOM 1008 N N . SER A 1 123 ? 4.948 2.911 -11.884 1.00 92.00 123 SER A N 1
ATOM 1009 C CA . SER A 1 123 ? 6.172 2.127 -11.674 1.00 92.00 123 SER A CA 1
ATOM 1010 C C . SER A 1 123 ? 5.937 0.609 -11.636 1.00 92.00 123 SER A C 1
ATOM 1012 O O . SER A 1 123 ? 6.886 -0.157 -11.810 1.00 92.00 123 SER A O 1
ATOM 1014 N N . LEU A 1 124 ? 4.689 0.162 -11.437 1.00 94.25 124 LEU A N 1
ATOM 1015 C CA . LEU A 1 124 ? 4.286 -1.247 -11.485 1.00 94.25 124 LEU A CA 1
ATOM 1016 C C . LEU A 1 124 ? 3.632 -1.658 -12.816 1.00 94.25 124 LEU A C 1
ATOM 1018 O O . LEU A 1 124 ? 3.302 -2.834 -12.986 1.00 94.25 124 LEU A O 1
ATOM 1022 N N . GLN A 1 125 ? 3.461 -0.724 -13.755 1.00 92.56 125 GLN A N 1
ATOM 1023 C CA . GLN A 1 125 ? 2.926 -0.982 -15.093 1.00 92.56 125 GLN A CA 1
ATOM 1024 C C . GLN A 1 125 ? 4.092 -1.371 -16.022 1.00 92.56 125 GLN A C 1
ATOM 1026 O O . GLN A 1 125 ? 4.840 -0.534 -16.527 1.00 92.56 125 GLN A O 1
ATOM 1031 N N . LEU A 1 126 ? 4.321 -2.680 -16.173 1.00 90.50 126 LEU A N 1
ATOM 1032 C CA . LEU A 1 126 ? 5.477 -3.248 -16.886 1.00 90.50 126 LEU A CA 1
ATOM 1033 C C . LEU A 1 126 ? 5.210 -3.559 -18.362 1.00 90.50 126 LEU A C 1
ATOM 1035 O O . LEU A 1 126 ? 6.017 -4.234 -19.003 1.00 90.50 126 LEU A O 1
ATOM 1039 N N . GLU A 1 127 ? 4.076 -3.119 -18.894 1.00 90.19 127 GLU A N 1
ATOM 1040 C CA . GLU A 1 127 ? 3.581 -3.454 -20.229 1.00 90.19 127 GLU A CA 1
ATOM 1041 C C . GLU A 1 127 ? 4.498 -2.915 -21.337 1.00 90.19 127 GLU A C 1
ATOM 1043 O O . GLU A 1 127 ? 4.651 -3.564 -22.368 1.00 90.19 127 GLU A O 1
ATOM 1048 N N . ASN A 1 128 ? 5.177 -1.791 -21.087 1.00 89.00 128 ASN A N 1
ATOM 1049 C CA . ASN A 1 128 ? 6.091 -1.149 -22.037 1.00 89.00 128 ASN A CA 1
ATOM 1050 C C . ASN A 1 128 ? 7.524 -1.717 -22.010 1.00 89.00 128 ASN A C 1
ATOM 1052 O O . ASN A 1 128 ? 8.371 -1.299 -22.799 1.00 89.00 128 ASN A O 1
ATOM 1056 N N . PHE A 1 129 ? 7.845 -2.636 -21.092 1.00 92.06 129 PHE A N 1
ATOM 1057 C CA . PHE A 1 129 ? 9.168 -3.262 -21.051 1.00 92.06 129 PHE A CA 1
ATOM 1058 C C . PHE A 1 129 ? 9.263 -4.457 -21.999 1.00 92.06 129 PHE A C 1
ATOM 1060 O O . PHE A 1 129 ? 8.291 -5.171 -22.234 1.00 92.06 129 PHE A O 1
ATOM 1067 N N . SER A 1 130 ? 10.480 -4.733 -22.480 1.00 95.62 130 SER A N 1
ATOM 1068 C CA . SER A 1 130 ? 10.756 -5.970 -23.211 1.00 95.62 130 SER A CA 1
ATOM 1069 C C . SER A 1 130 ? 10.446 -7.202 -22.356 1.00 95.62 130 SER A C 1
ATOM 1071 O O . SER A 1 130 ? 10.555 -7.171 -21.122 1.00 95.62 130 SER A O 1
ATOM 1073 N N . SER A 1 131 ? 10.116 -8.313 -23.019 1.00 95.56 131 SER A N 1
ATOM 1074 C CA . SER A 1 131 ? 9.815 -9.591 -22.363 1.00 95.56 131 SER A CA 1
ATOM 1075 C C . SER A 1 131 ? 10.903 -10.010 -21.371 1.00 95.56 131 SER A C 1
ATOM 1077 O O . SER A 1 131 ? 10.581 -10.369 -20.239 1.00 95.56 131 SER A O 1
ATOM 1079 N N . ASP A 1 132 ? 12.179 -9.869 -21.739 1.00 96.19 132 ASP A N 1
ATOM 1080 C CA . ASP A 1 132 ? 13.313 -10.244 -20.885 1.00 96.19 132 ASP A CA 1
ATOM 1081 C C . ASP A 1 132 ? 13.438 -9.360 -19.644 1.00 96.19 132 ASP A C 1
ATOM 1083 O O . ASP A 1 132 ? 13.676 -9.850 -18.535 1.00 96.19 132 ASP A O 1
ATOM 1087 N N . LYS A 1 133 ? 13.268 -8.040 -19.802 1.00 93.56 133 LYS A N 1
ATOM 1088 C CA . LYS A 1 133 ? 13.330 -7.103 -18.675 1.00 93.56 133 LYS A CA 1
ATOM 1089 C C . LYS A 1 133 ? 12.179 -7.365 -17.708 1.00 93.56 133 LYS A C 1
ATOM 1091 O O . LYS A 1 133 ? 12.403 -7.436 -16.500 1.00 93.56 133 LYS A O 1
ATOM 1096 N N . ARG A 1 134 ? 10.973 -7.581 -18.235 1.00 95.06 134 ARG A N 1
ATOM 1097 C CA . ARG A 1 134 ? 9.790 -7.937 -17.447 1.00 95.06 134 ARG A CA 1
ATOM 1098 C C . ARG A 1 134 ? 9.979 -9.266 -16.707 1.00 95.06 134 ARG A C 1
ATOM 1100 O O . ARG A 1 134 ? 9.701 -9.328 -15.512 1.00 95.06 134 ARG A O 1
ATOM 1107 N N . ALA A 1 135 ? 10.513 -10.294 -17.369 1.00 95.19 135 ALA A N 1
ATOM 1108 C CA . ALA A 1 135 ? 10.794 -11.592 -16.752 1.00 95.19 135 ALA A CA 1
ATOM 1109 C C . ALA A 1 135 ? 11.787 -11.476 -15.583 1.00 95.19 135 ALA A C 1
ATOM 1111 O O . ALA A 1 135 ? 11.527 -12.005 -14.503 1.00 95.19 135 ALA A O 1
ATOM 1112 N N . LYS A 1 136 ? 12.876 -10.711 -15.748 1.00 95.50 136 LYS A N 1
ATOM 1113 C CA . LYS A 1 136 ? 13.856 -10.452 -14.675 1.00 95.50 136 LYS A CA 1
ATOM 1114 C C . LYS A 1 136 ? 13.241 -9.726 -13.477 1.00 95.50 136 LYS A C 1
ATOM 1116 O O . LYS A 1 136 ? 13.543 -10.060 -12.330 1.00 95.50 136 LYS A O 1
ATOM 1121 N N . ILE A 1 137 ? 12.376 -8.740 -13.726 1.00 94.94 137 ILE A N 1
ATOM 1122 C CA . ILE A 1 137 ? 11.667 -8.022 -12.657 1.00 94.94 137 ILE A CA 1
ATOM 1123 C C . ILE A 1 137 ? 10.756 -8.987 -11.893 1.00 94.94 137 ILE A C 1
ATOM 1125 O O . ILE A 1 137 ? 10.848 -9.051 -10.667 1.00 94.94 137 ILE A O 1
ATOM 1129 N N . PHE A 1 138 ? 9.937 -9.779 -12.589 1.00 94.75 138 PHE A N 1
ATOM 1130 C CA . PHE A 1 138 ? 9.049 -10.744 -11.935 1.00 94.75 138 PHE A CA 1
ATOM 1131 C C . PHE A 1 138 ? 9.809 -11.816 -11.160 1.00 94.75 138 PHE A C 1
ATOM 1133 O O . PHE A 1 138 ? 9.435 -12.114 -10.029 1.00 94.75 138 PHE A O 1
ATOM 1140 N N . GLN A 1 139 ? 10.903 -12.342 -11.711 1.00 95.88 139 GLN A N 1
ATOM 1141 C CA . GLN A 1 139 ? 11.734 -13.327 -11.022 1.00 95.88 139 GLN A CA 1
ATOM 1142 C C . GLN A 1 139 ? 12.215 -12.802 -9.661 1.00 95.88 139 GLN A C 1
ATOM 1144 O O . GLN A 1 139 ? 12.170 -13.524 -8.666 1.00 95.88 139 GLN A O 1
ATOM 1149 N N . LYS A 1 140 ? 12.638 -11.532 -9.600 1.00 96.25 140 LYS A N 1
ATOM 1150 C CA . LYS A 1 140 ? 13.213 -10.935 -8.389 1.00 96.25 140 LYS A CA 1
ATOM 1151 C C . LYS A 1 140 ? 12.174 -10.383 -7.411 1.00 96.25 140 LYS A C 1
ATOM 1153 O O . LYS A 1 140 ? 12.334 -10.544 -6.204 1.00 96.25 140 LYS A O 1
ATOM 1158 N N . TYR A 1 141 ? 11.142 -9.701 -7.902 1.00 96.44 141 TYR A N 1
ATOM 1159 C CA . TYR A 1 141 ? 10.215 -8.934 -7.059 1.00 96.44 141 TYR A CA 1
ATOM 1160 C C . TYR A 1 141 ? 8.836 -9.580 -6.907 1.00 96.44 141 TYR A C 1
ATOM 1162 O O . TYR A 1 141 ? 8.112 -9.233 -5.962 1.00 96.44 141 TYR A O 1
ATOM 1170 N N . GLN A 1 142 ? 8.531 -10.571 -7.754 1.00 95.50 142 GLN A N 1
ATOM 1171 C CA . GLN A 1 142 ? 7.211 -11.182 -7.917 1.00 95.50 142 GLN A CA 1
ATOM 1172 C C . GLN A 1 142 ? 6.165 -10.165 -8.403 1.00 95.50 142 GLN A C 1
ATOM 1174 O O . GLN A 1 142 ? 6.466 -8.992 -8.633 1.00 95.50 142 GLN A O 1
ATOM 1179 N N . ASP A 1 143 ? 4.926 -10.614 -8.598 1.00 95.31 143 ASP A N 1
ATOM 1180 C CA . ASP A 1 143 ? 3.828 -9.728 -8.985 1.00 95.31 143 ASP A CA 1
ATOM 1181 C C . ASP A 1 143 ? 3.261 -8.987 -7.764 1.00 95.31 143 ASP A C 1
ATOM 1183 O O . ASP A 1 143 ? 2.403 -9.485 -7.029 1.00 95.31 143 ASP A O 1
ATOM 1187 N N . MET A 1 144 ? 3.773 -7.777 -7.541 1.00 97.69 144 MET A N 1
ATOM 1188 C CA . MET A 1 144 ? 3.336 -6.908 -6.448 1.00 97.69 144 MET A CA 1
ATOM 1189 C C . MET A 1 144 ? 1.904 -6.386 -6.634 1.00 97.69 144 MET A C 1
ATOM 1191 O O . MET A 1 144 ? 1.212 -6.216 -5.631 1.00 97.69 144 MET A O 1
ATOM 1195 N N . ARG A 1 145 ? 1.435 -6.183 -7.881 1.00 97.69 145 ARG A N 1
ATOM 1196 C CA . ARG A 1 145 ? 0.047 -5.758 -8.160 1.00 97.69 145 ARG A CA 1
ATOM 1197 C C . ARG A 1 145 ? -0.927 -6.850 -7.742 1.00 97.69 145 ARG A C 1
ATOM 1199 O O . ARG A 1 145 ? -1.900 -6.586 -7.044 1.00 97.69 145 ARG A O 1
ATOM 1206 N N . ARG A 1 146 ? -0.625 -8.099 -8.099 1.00 97.12 146 ARG A N 1
ATOM 1207 C CA . ARG A 1 146 ? -1.427 -9.252 -7.678 1.00 97.12 146 ARG A CA 1
ATOM 1208 C C . ARG A 1 146 ? -1.454 -9.404 -6.159 1.00 97.12 146 ARG A C 1
ATOM 1210 O O . ARG A 1 146 ? -2.513 -9.665 -5.598 1.00 97.12 146 ARG A O 1
ATOM 1217 N N . HIS A 1 147 ? -0.310 -9.222 -5.501 1.00 97.81 147 HIS A N 1
ATOM 1218 C CA . HIS A 1 147 ? -0.214 -9.338 -4.049 1.00 97.81 147 HIS A CA 1
ATOM 1219 C C . HIS A 1 147 ? -1.101 -8.313 -3.329 1.00 97.81 147 HIS A C 1
ATOM 1221 O O . HIS A 1 147 ? -1.955 -8.704 -2.540 1.00 97.81 147 HIS A O 1
ATOM 1227 N N . ILE A 1 148 ? -0.948 -7.017 -3.633 1.00 98.12 148 ILE A N 1
ATOM 1228 C CA . ILE A 1 148 ? -1.778 -5.984 -2.994 1.00 98.12 148 ILE A CA 1
ATOM 1229 C C . ILE A 1 148 ? -3.253 -6.114 -3.396 1.00 98.12 148 ILE A C 1
ATOM 1231 O O . ILE A 1 148 ? -4.130 -5.823 -2.595 1.00 98.12 148 ILE A O 1
ATOM 1235 N N . GLY A 1 149 ? -3.550 -6.583 -4.614 1.00 98.19 149 GLY A N 1
ATOM 1236 C CA . GLY A 1 149 ? -4.923 -6.814 -5.064 1.00 98.19 149 GLY A CA 1
ATOM 1237 C C . GLY A 1 149 ? -5.648 -7.871 -4.229 1.00 98.19 149 GLY A C 1
ATOM 1238 O O . GLY A 1 149 ? -6.817 -7.686 -3.890 1.00 98.19 149 GLY A O 1
ATOM 1239 N N . PHE A 1 150 ? -4.956 -8.951 -3.849 1.00 98.12 150 PHE A N 1
ATOM 1240 C CA . PHE A 1 150 ? -5.506 -9.928 -2.908 1.00 98.12 150 PHE A CA 1
ATOM 1241 C C . PHE A 1 150 ? -5.691 -9.337 -1.512 1.00 98.12 150 PHE A C 1
ATOM 1243 O O . PHE A 1 150 ? -6.757 -9.522 -0.936 1.00 98.12 150 PHE A O 1
ATOM 1250 N N . GLU A 1 151 ? -4.725 -8.562 -1.017 1.00 98.19 151 GLU A N 1
ATOM 1251 C CA . GLU A 1 151 ? -4.846 -7.909 0.289 1.00 98.19 151 GLU A CA 1
ATOM 1252 C C . GLU A 1 151 ? -6.050 -6.951 0.335 1.00 98.19 151 GLU A C 1
ATOM 1254 O O . GLU A 1 151 ? -6.873 -7.036 1.240 1.00 98.19 151 GLU A O 1
ATOM 1259 N N . ILE A 1 152 ? -6.228 -6.092 -0.679 1.00 98.19 152 ILE A N 1
ATOM 1260 C CA . ILE A 1 152 ? -7.386 -5.182 -0.790 1.00 98.19 152 ILE A CA 1
ATOM 1261 C C . ILE A 1 152 ? -8.695 -5.967 -0.733 1.00 98.19 152 ILE A C 1
ATOM 1263 O O . ILE A 1 152 ? -9.627 -5.578 -0.027 1.00 98.19 152 ILE A O 1
ATOM 1267 N N . ARG A 1 153 ? -8.771 -7.067 -1.486 1.00 97.94 153 ARG A N 1
ATOM 1268 C CA . ARG A 1 153 ? -9.952 -7.927 -1.531 1.00 97.94 153 ARG A CA 1
ATOM 1269 C C . ARG A 1 153 ? -10.247 -8.527 -0.156 1.00 97.94 153 ARG A C 1
ATOM 1271 O O . ARG A 1 153 ? -11.391 -8.484 0.291 1.00 97.94 153 ARG A O 1
ATOM 1278 N N . ASP A 1 154 ? -9.239 -9.077 0.505 1.00 97.56 154 ASP A N 1
ATOM 1279 C CA . ASP A 1 154 ? -9.400 -9.757 1.788 1.00 97.56 154 ASP A CA 1
ATOM 1280 C C . ASP A 1 154 ? -9.766 -8.742 2.891 1.00 97.56 154 ASP A C 1
ATOM 1282 O O . ASP A 1 154 ? -10.718 -8.952 3.646 1.00 97.56 154 ASP A O 1
ATOM 1286 N N . MET A 1 155 ? -9.126 -7.569 2.891 1.00 97.56 155 MET A N 1
ATOM 1287 C CA . MET A 1 155 ? -9.472 -6.434 3.754 1.00 97.56 155 MET A CA 1
ATOM 1288 C C . MET A 1 155 ? -10.909 -5.957 3.535 1.00 97.56 155 MET A C 1
ATOM 1290 O O . MET A 1 155 ? -11.636 -5.726 4.499 1.00 97.56 155 MET A O 1
ATOM 1294 N N . TRP A 1 156 ? -11.354 -5.853 2.279 1.00 96.94 156 TRP A N 1
ATOM 1295 C CA . TRP A 1 156 ? -12.739 -5.511 1.956 1.00 96.94 156 TRP A CA 1
ATOM 1296 C C . TRP A 1 156 ? -13.720 -6.542 2.514 1.00 96.94 156 TRP A C 1
ATOM 1298 O O . TRP A 1 156 ? -14.747 -6.167 3.081 1.00 96.94 156 TRP A O 1
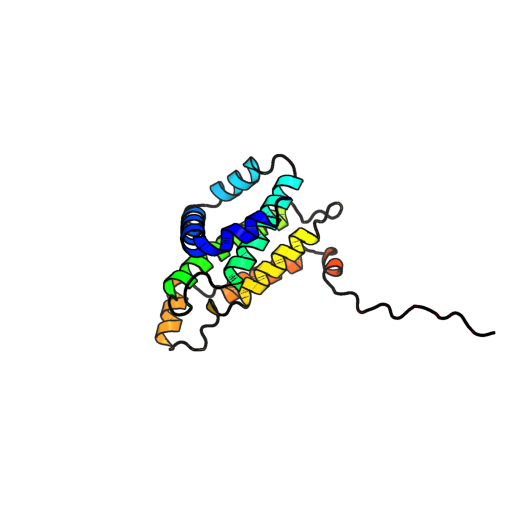ATOM 1308 N N . TYR A 1 157 ? -13.423 -7.839 2.399 1.00 95.31 157 TYR A N 1
ATOM 1309 C CA . TYR A 1 157 ? -14.287 -8.882 2.951 1.00 95.31 157 TYR A CA 1
ATOM 1310 C C . TYR A 1 157 ? -14.407 -8.803 4.475 1.00 95.31 157 TYR A C 1
ATOM 1312 O O . TYR A 1 157 ? -15.528 -8.915 4.981 1.00 95.31 157 TYR A O 1
ATOM 1320 N N . ASN A 1 158 ? -13.307 -8.513 5.171 1.00 95.44 158 ASN A N 1
ATOM 1321 C CA . ASN A 1 158 ? -13.255 -8.425 6.631 1.00 95.44 158 ASN A CA 1
ATOM 1322 C C . ASN A 1 158 ? -14.071 -7.264 7.225 1.00 95.44 158 ASN A C 1
ATOM 1324 O O . ASN A 1 158 ? -14.449 -7.326 8.391 1.00 95.44 158 ASN A O 1
ATOM 1328 N N . LEU A 1 159 ? -14.409 -6.235 6.438 1.00 94.81 159 LEU A N 1
ATOM 1329 C CA . LEU A 1 159 ? -15.219 -5.101 6.907 1.00 94.81 159 LEU A CA 1
ATOM 1330 C C . LEU A 1 159 ? -16.634 -5.487 7.370 1.00 94.81 159 LEU A C 1
ATOM 1332 O O . LEU A 1 159 ? -17.271 -4.714 8.089 1.00 94.81 159 LEU A O 1
ATOM 1336 N N . GLY A 1 160 ? -17.168 -6.629 6.921 1.00 92.19 160 GLY A N 1
ATOM 1337 C CA . GLY A 1 160 ? -18.516 -7.083 7.275 1.00 92.19 160 GLY A CA 1
ATOM 1338 C C . GLY A 1 160 ? -19.585 -5.990 7.063 1.00 92.19 160 GLY A C 1
ATOM 1339 O O . GLY A 1 160 ? -19.701 -5.473 5.946 1.00 92.19 160 GLY A O 1
ATOM 1340 N N . PRO A 1 161 ? -20.358 -5.602 8.097 1.00 91.62 161 PRO A N 1
ATOM 1341 C CA . PRO A 1 161 ? -21.412 -4.590 7.978 1.00 91.62 161 PRO A CA 1
ATOM 1342 C C . PRO A 1 161 ? -20.877 -3.175 7.704 1.00 91.62 161 PRO A C 1
ATOM 1344 O O . PRO A 1 161 ? -21.627 -2.312 7.252 1.00 91.62 161 PRO A O 1
ATOM 1347 N N . HIS A 1 162 ? -19.587 -2.906 7.931 1.00 93.31 162 HIS A N 1
ATOM 1348 C CA . HIS A 1 162 ? -19.010 -1.579 7.709 1.00 93.31 162 HIS A CA 1
ATOM 1349 C C . HIS A 1 162 ? -18.854 -1.214 6.229 1.00 93.31 162 HIS A C 1
ATOM 1351 O O . HIS A 1 162 ? -18.682 -0.034 5.932 1.00 93.31 162 HIS A O 1
ATOM 1357 N N . LYS A 1 163 ? -18.985 -2.171 5.298 1.00 93.31 163 LYS A N 1
ATOM 1358 C CA . LYS A 1 163 ? -18.901 -1.933 3.843 1.00 93.31 163 LYS A CA 1
ATOM 1359 C C . LYS A 1 163 ? -19.811 -0.803 3.363 1.00 93.31 163 LYS A C 1
ATOM 1361 O O . LYS A 1 163 ? -19.399 -0.002 2.531 1.00 93.31 163 LYS A O 1
ATOM 1366 N N . ILE A 1 164 ? -21.016 -0.687 3.929 1.00 92.12 164 ILE A N 1
ATOM 1367 C CA . ILE A 1 164 ? -21.983 0.349 3.535 1.00 92.12 164 ILE A CA 1
ATOM 1368 C C . ILE A 1 164 ? -21.477 1.775 3.797 1.00 92.12 164 ILE A C 1
ATOM 1370 O O . ILE A 1 164 ? -21.921 2.711 3.143 1.00 92.12 164 ILE A O 1
ATOM 1374 N N . LYS A 1 165 ? -20.514 1.948 4.713 1.00 90.44 165 LYS A N 1
ATOM 1375 C CA . LYS A 1 165 ? -19.897 3.248 5.011 1.00 90.44 165 LYS A CA 1
ATOM 1376 C C . LYS A 1 165 ? -18.951 3.738 3.901 1.00 90.44 165 LYS A C 1
ATOM 1378 O O . LYS A 1 165 ? -18.574 4.904 3.929 1.00 90.44 165 LYS A O 1
ATOM 1383 N N . PHE A 1 166 ? -18.564 2.870 2.960 1.00 89.81 166 PHE A N 1
ATOM 1384 C CA . PHE A 1 166 ? -17.640 3.176 1.856 1.00 89.81 166 PHE A CA 1
ATOM 1385 C C . PHE A 1 166 ? -18.346 3.410 0.517 1.00 89.81 166 PHE A C 1
ATOM 1387 O O . PHE A 1 166 ? -17.703 3.805 -0.451 1.00 89.81 166 PHE A O 1
ATOM 1394 N N . ILE A 1 167 ? -19.652 3.155 0.443 1.00 87.06 167 ILE A N 1
ATOM 1395 C CA . ILE A 1 167 ? -20.437 3.373 -0.770 1.00 87.06 167 ILE A CA 1
ATOM 1396 C C . ILE A 1 167 ? -20.832 4.855 -0.797 1.00 87.06 167 ILE A C 1
ATOM 1398 O O . ILE A 1 167 ? -21.477 5.311 0.155 1.00 87.06 167 ILE A O 1
ATOM 1402 N N . PRO A 1 168 ? -20.464 5.624 -1.841 1.00 80.31 168 PRO A N 1
ATOM 1403 C CA . PRO A 1 168 ? -20.999 6.965 -2.027 1.00 80.31 168 PRO A CA 1
ATOM 1404 C C . PRO A 1 168 ? -22.524 6.873 -2.045 1.00 80.31 168 PRO A C 1
ATOM 1406 O O . PRO A 1 168 ? -23.090 6.120 -2.834 1.00 80.31 168 PRO A O 1
ATOM 1409 N N . ARG A 1 169 ? -23.208 7.584 -1.145 1.00 72.69 169 ARG A N 1
ATOM 1410 C CA . ARG A 1 169 ? -24.659 7.723 -1.269 1.00 72.69 169 ARG A CA 1
ATOM 1411 C C . ARG A 1 169 ? -24.883 8.643 -2.458 1.00 72.69 169 ARG A C 1
ATOM 1413 O O . ARG A 1 169 ? -24.549 9.824 -2.368 1.00 72.69 169 ARG A O 1
ATOM 1420 N N . ASP A 1 170 ? -25.388 8.092 -3.555 1.00 61.31 170 ASP A N 1
ATOM 1421 C CA . ASP A 1 170 ? -25.880 8.901 -4.662 1.00 61.31 170 ASP A CA 1
ATOM 1422 C C . ASP A 1 170 ? -26.862 9.940 -4.107 1.00 61.31 170 ASP A C 1
ATOM 1424 O O . ASP A 1 170 ? -27.638 9.664 -3.185 1.00 61.31 170 ASP A O 1
ATOM 1428 N N . GLY A 1 171 ? -26.713 11.170 -4.599 1.00 53.72 171 GLY A N 1
ATOM 1429 C CA . GLY A 1 171 ? -27.302 12.377 -4.039 1.00 53.72 171 GLY A CA 1
ATOM 1430 C C . GLY A 1 171 ? -28.774 12.231 -3.673 1.00 53.72 171 GLY A C 1
ATOM 1431 O O . GLY A 1 171 ? -29.596 11.765 -4.458 1.00 53.72 171 GLY A O 1
ATOM 1432 N N . GLY A 1 172 ? -29.113 12.710 -2.478 1.00 44.50 172 GLY A N 1
ATOM 1433 C CA . GLY A 1 172 ? -30.489 13.025 -2.148 1.00 44.50 172 GLY A CA 1
ATOM 1434 C C . GLY A 1 172 ? -30.990 14.142 -3.058 1.00 44.50 172 GLY A C 1
ATOM 1435 O O . GLY A 1 172 ? -30.780 15.316 -2.769 1.00 44.50 172 GLY A O 1
ATOM 1436 N N . SER A 1 173 ? -31.703 13.792 -4.124 1.00 46.31 173 SER A N 1
ATOM 1437 C CA . SER A 1 173 ? -32.797 14.628 -4.603 1.00 46.31 173 SER A CA 1
ATOM 1438 C C . SER A 1 173 ? -34.004 14.391 -3.699 1.00 46.31 173 SER A C 1
ATOM 1440 O O . SER A 1 173 ? -34.872 13.574 -4.002 1.00 46.31 173 SER A O 1
ATOM 1442 N N . HIS A 1 174 ? -34.029 15.099 -2.572 1.00 49.50 174 HIS A N 1
ATOM 1443 C CA . HIS A 1 174 ? -35.278 15.559 -1.970 1.00 49.50 174 HIS A CA 1
ATOM 1444 C C . HIS A 1 174 ? -35.048 16.839 -1.154 1.00 49.50 174 HIS A C 1
ATOM 1446 O O . HIS A 1 174 ? -34.829 16.797 0.057 1.00 49.50 174 HIS A O 1
ATOM 1452 N N . PRO A 1 175 ? -35.101 18.000 -1.819 1.00 49.91 175 PRO A N 1
ATOM 1453 C CA . PRO A 1 175 ? -35.622 19.209 -1.221 1.00 49.91 175 PRO A CA 1
ATOM 1454 C C . PRO A 1 175 ? -36.920 19.588 -1.947 1.00 49.91 175 PRO A C 1
ATOM 1456 O O . PRO A 1 175 ? -36.879 20.042 -3.086 1.00 49.91 175 PRO A O 1
ATOM 1459 N N . GLY A 1 176 ? -38.053 19.418 -1.267 1.00 46.81 176 GLY A N 1
ATOM 1460 C CA . GLY A 1 176 ? -39.315 20.055 -1.642 1.00 46.81 176 GLY A CA 1
ATOM 1461 C C . GLY A 1 176 ? -40.255 19.218 -2.504 1.00 46.81 176 GLY A C 1
ATOM 1462 O O . GLY A 1 176 ? -40.345 19.450 -3.700 1.00 46.81 176 GLY A O 1
ATOM 1463 N N . ASP A 1 177 ? -41.040 18.367 -1.848 1.00 42.12 177 ASP A N 1
ATOM 1464 C CA . ASP A 1 177 ? -42.451 18.192 -2.207 1.00 42.12 177 ASP A CA 1
ATOM 1465 C C . ASP A 1 177 ? -43.292 18.882 -1.116 1.00 42.12 177 ASP A C 1
ATOM 1467 O O . ASP A 1 177 ? -44.017 18.250 -0.355 1.00 42.12 177 ASP A O 1
ATOM 1471 N N . ASP A 1 178 ? -43.143 20.206 -1.015 1.00 53.72 178 ASP A N 1
ATOM 1472 C CA . ASP A 1 178 ? -44.220 21.084 -0.557 1.00 53.72 178 ASP A CA 1
ATOM 1473 C C . ASP A 1 178 ? -44.797 21.746 -1.814 1.00 53.72 178 ASP A C 1
ATOM 1475 O O . ASP A 1 178 ? -44.151 22.627 -2.383 1.00 53.72 178 ASP A O 1
ATOM 1479 N N . ALA A 1 179 ? -45.981 21.294 -2.250 1.00 45.00 179 ALA A N 1
ATOM 1480 C CA . ALA A 1 179 ? -47.082 22.092 -2.820 1.00 45.00 179 ALA A CA 1
ATOM 1481 C C . ALA A 1 179 ? -47.921 21.305 -3.846 1.00 45.00 179 ALA A C 1
ATOM 1483 O O . ALA A 1 179 ? -47.620 21.302 -5.037 1.00 45.00 179 ALA A O 1
ATOM 1484 N N . CYS A 1 180 ? -49.050 20.745 -3.406 1.00 40.97 180 CYS A N 1
ATOM 1485 C CA . CYS A 1 180 ? -50.376 21.125 -3.915 1.00 40.97 180 CYS A CA 1
ATOM 1486 C C . CYS A 1 180 ? -51.491 20.335 -3.215 1.00 40.97 180 CYS A C 1
ATOM 1488 O O . CYS A 1 180 ? -51.488 19.111 -3.269 1.00 40.97 180 CYS A O 1
ATOM 1490 N N . SER A 1 181 ? -52.441 21.111 -2.675 1.00 42.72 181 SER A N 1
ATOM 1491 C CA . SER A 1 181 ? -53.886 20.845 -2.528 1.00 42.72 181 SER A CA 1
ATOM 1492 C C . SER A 1 181 ? -54.366 19.647 -1.711 1.00 42.72 181 SER A C 1
ATOM 1494 O O . SER A 1 181 ? -54.217 18.493 -2.155 1.00 42.72 181 SER A O 1
#

Organism: Larimichthys crocea (NCBI:txid215358)

pLDDT: mean 85.68, std 16.46, range [33.72, 98.44]